Protein AF-A0A960VMN6-F1 (afdb_monomer_lite)

Secondary structure (DSSP, 8-state):
-HHHHHHHHHHHHHHHHHHHHHHHTS-TTSHHHHHHHHTHHHHHHHHHHHTT----GGGHHHHHHHHHHHHHHHHHHHHHHHHHHHH-

Foldseek 3Di:
DVVLLVVLLQVLLQLLLQLLLQLLVDPPPDPSNVCSLVVSVVVSVVSCVVSVPDDDPVSVVSNVCSNVNSSVNNNVVNVVVVVVVVVD

Structure (mmCIF, N/CA/C/O backbone):
data_AF-A0A960VMN6-F1
#
_entry.id   AF-A0A960VMN6-F1
#
loop_
_atom_site.group_PDB
_atom_site.id
_atom_site.type_symbol
_atom_site.label_atom_id
_atom_site.label_alt_id
_atom_site.label_comp_id
_atom_site.label_asym_id
_atom_site.label_entity_id
_atom_site.label_seq_id
_atom_site.pdbx_PDB_ins_code
_atom_site.Cartn_x
_atom_site.Cartn_y
_atom_site.Cartn_z
_atom_site.occupancy
_atom_site.B_iso_or_equiv
_atom_site.auth_seq_id
_atom_site.auth_comp_id
_atom_site.auth_asym_id
_atom_site.auth_atom_id
_atom_site.pdbx_PDB_model_num
ATOM 1 N N . MET A 1 1 ? 6.854 -5.970 -20.832 1.00 80.25 1 MET A N 1
ATOM 2 C CA . MET A 1 1 ? 6.693 -4.748 -20.011 1.00 80.25 1 MET A CA 1
ATOM 3 C C . MET A 1 1 ? 5.253 -4.579 -19.513 1.00 80.25 1 MET A C 1
ATOM 5 O O . MET A 1 1 ? 5.023 -4.790 -18.331 1.00 80.25 1 MET A O 1
ATOM 9 N N . VAL A 1 2 ? 4.272 -4.296 -20.382 1.00 86.94 2 VAL A N 1
ATOM 10 C CA . VAL A 1 2 ? 2.868 -4.031 -19.979 1.00 86.94 2 VAL A CA 1
ATOM 11 C C . VAL A 1 2 ? 2.224 -5.183 -19.196 1.00 86.94 2 VAL A C 1
ATOM 13 O O . VAL A 1 2 ? 1.656 -4.949 -18.136 1.00 86.94 2 VAL A O 1
ATOM 16 N N . LEU A 1 3 ? 2.379 -6.435 -19.646 1.00 89.94 3 LEU A N 1
ATOM 17 C CA . LEU A 1 3 ? 1.826 -7.601 -18.940 1.00 89.94 3 LEU A CA 1
ATOM 18 C C . LEU A 1 3 ? 2.376 -7.745 -17.508 1.00 89.94 3 LEU A C 1
ATOM 20 O O . LEU A 1 3 ? 1.627 -8.045 -16.582 1.00 89.94 3 LEU A O 1
ATOM 24 N N . ARG A 1 4 ? 3.674 -7.461 -17.312 1.00 91.38 4 ARG A N 1
ATOM 25 C CA . ARG A 1 4 ? 4.304 -7.456 -15.981 1.00 91.38 4 ARG A CA 1
ATOM 26 C C . ARG A 1 4 ? 3.713 -6.349 -15.108 1.00 91.38 4 ARG A C 1
ATOM 28 O O . ARG A 1 4 ? 3.390 -6.605 -13.957 1.00 91.38 4 ARG A O 1
ATOM 35 N N . LEU A 1 5 ? 3.514 -5.146 -15.657 1.00 93.25 5 LEU A N 1
ATOM 36 C CA . LEU A 1 5 ? 2.886 -4.040 -14.928 1.00 93.25 5 LEU A CA 1
ATOM 37 C C . LEU A 1 5 ? 1.467 -4.389 -14.476 1.00 93.25 5 LEU A C 1
ATOM 39 O O . LEU A 1 5 ? 1.147 -4.179 -13.312 1.00 93.25 5 LEU A O 1
ATOM 43 N N . VAL A 1 6 ? 0.637 -4.944 -15.363 1.00 94.56 6 VAL A N 1
ATOM 4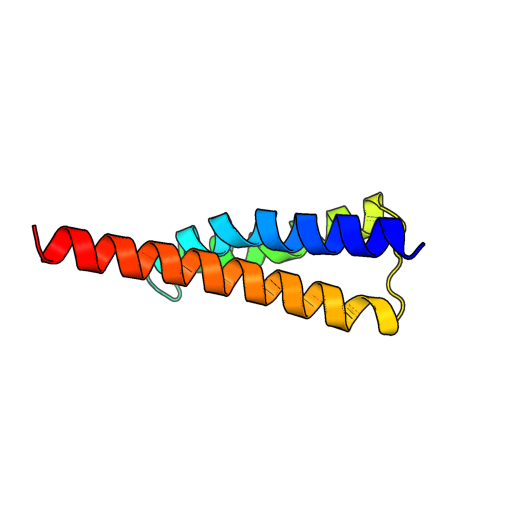4 C CA . VAL A 1 6 ? -0.731 -5.361 -15.013 1.00 94.56 6 VAL A CA 1
ATOM 45 C C . VAL A 1 6 ? -0.701 -6.421 -13.912 1.00 94.56 6 VAL A C 1
ATOM 47 O O . VAL A 1 6 ? -1.408 -6.281 -12.917 1.00 94.56 6 VAL A O 1
ATOM 50 N N . GLY A 1 7 ? 0.167 -7.431 -14.033 1.00 95.31 7 GLY A N 1
ATOM 51 C CA . GLY A 1 7 ? 0.331 -8.462 -13.006 1.00 95.31 7 GLY A CA 1
ATOM 52 C C . GLY A 1 7 ? 0.735 -7.888 -11.644 1.00 95.31 7 GLY A C 1
ATOM 53 O O . GLY A 1 7 ? 0.115 -8.202 -10.631 1.00 95.31 7 GLY A O 1
ATOM 54 N N . VAL A 1 8 ? 1.720 -6.988 -11.613 1.00 94.88 8 VAL A N 1
ATOM 55 C CA . VAL A 1 8 ? 2.189 -6.333 -10.379 1.00 94.88 8 VAL A CA 1
ATOM 56 C C . VAL A 1 8 ? 1.132 -5.381 -9.812 1.00 94.88 8 VAL A C 1
ATOM 58 O O . VAL A 1 8 ? 0.963 -5.304 -8.596 1.00 94.88 8 VAL A O 1
ATOM 61 N N . ALA A 1 9 ? 0.376 -4.679 -10.653 1.00 96.06 9 ALA A N 1
ATOM 62 C CA . ALA A 1 9 ? -0.712 -3.810 -10.217 1.00 96.06 9 ALA A CA 1
ATOM 63 C C . ALA A 1 9 ? -1.845 -4.624 -9.565 1.00 96.06 9 ALA A C 1
ATOM 65 O O . ALA A 1 9 ? -2.269 -4.310 -8.452 1.00 96.06 9 ALA A O 1
ATOM 66 N N . LEU A 1 10 ? -2.265 -5.732 -10.183 1.00 96.88 10 LEU A N 1
ATOM 67 C CA . LEU A 1 10 ? -3.261 -6.641 -9.606 1.00 96.88 10 LEU A CA 1
ATOM 68 C C . LEU A 1 10 ? -2.760 -7.300 -8.315 1.00 96.88 10 LEU A C 1
ATOM 70 O O . LEU A 1 10 ? -3.486 -7.338 -7.323 1.00 96.88 10 LEU A O 1
ATOM 74 N N . ALA A 1 11 ? -1.503 -7.746 -8.275 1.00 96.00 11 ALA A N 1
ATOM 75 C CA . ALA A 1 11 ? -0.897 -8.256 -7.048 1.00 96.00 11 ALA A CA 1
ATOM 76 C C . ALA A 1 11 ? -0.868 -7.181 -5.947 1.00 96.00 11 ALA A C 1
ATOM 78 O O . ALA A 1 11 ? -1.193 -7.463 -4.797 1.00 96.00 11 ALA A O 1
ATOM 79 N N . THR A 1 12 ? -0.569 -5.927 -6.301 1.00 96.75 12 THR A N 1
ATOM 80 C CA . THR A 1 12 ? -0.591 -4.784 -5.373 1.00 96.75 12 THR A CA 1
ATOM 81 C C . THR A 1 12 ? -1.987 -4.570 -4.800 1.00 96.75 12 THR A C 1
ATOM 83 O O . THR A 1 12 ? -2.112 -4.365 -3.593 1.00 96.75 12 THR A O 1
ATOM 86 N N . LEU A 1 13 ? -3.028 -4.652 -5.633 1.00 97.81 13 LEU A N 1
ATOM 87 C CA . LEU A 1 13 ? -4.427 -4.552 -5.214 1.00 97.81 13 LEU A CA 1
ATOM 88 C C . LEU A 1 13 ? -4.781 -5.646 -4.197 1.00 97.81 13 LEU A C 1
ATOM 90 O O . LEU A 1 13 ? -5.307 -5.350 -3.122 1.00 97.81 13 LEU A O 1
ATOM 94 N N . LEU A 1 14 ? -4.458 -6.900 -4.525 1.00 96.94 14 LEU A N 1
ATOM 95 C CA . LEU A 1 14 ? -4.753 -8.060 -3.683 1.00 96.94 14 LEU A CA 1
ATOM 96 C C . LEU A 1 14 ? -4.004 -8.003 -2.355 1.00 96.94 14 LEU A C 1
ATOM 98 O O . LEU A 1 14 ? -4.614 -8.215 -1.312 1.00 96.94 14 LEU A O 1
ATOM 102 N N . ILE A 1 15 ? -2.717 -7.656 -2.379 1.00 95.44 15 ILE A N 1
ATOM 103 C CA . ILE A 1 15 ? -1.886 -7.512 -1.179 1.00 95.44 15 ILE A CA 1
ATOM 104 C C . ILE A 1 15 ? -2.371 -6.347 -0.315 1.00 95.44 15 ILE A C 1
ATOM 106 O O . ILE A 1 15 ? -2.391 -6.468 0.904 1.00 95.44 15 ILE A O 1
ATOM 110 N N . ASN A 1 16 ? -2.803 -5.224 -0.899 1.00 97.19 16 ASN A N 1
ATOM 111 C CA . ASN A 1 16 ? -3.277 -4.080 -0.112 1.00 97.19 16 ASN A CA 1
ATOM 112 C C . ASN A 1 16 ? -4.650 -4.302 0.535 1.00 97.19 16 ASN A C 1
ATOM 114 O O . ASN A 1 16 ? -4.983 -3.605 1.494 1.00 97.19 16 ASN A O 1
ATOM 118 N N . MET A 1 17 ? -5.438 -5.271 0.068 1.00 97.12 17 MET A N 1
ATOM 119 C CA . MET A 1 17 ? -6.732 -5.607 0.665 1.00 97.12 17 MET A CA 1
ATOM 120 C C . MET A 1 17 ? -6.638 -6.054 2.137 1.00 97.12 17 MET A C 1
ATOM 122 O O . MET A 1 17 ? -7.306 -5.437 2.973 1.00 97.12 17 MET A O 1
ATOM 126 N N . PRO A 1 18 ? -5.811 -7.046 2.525 1.00 96.19 18 PRO A N 1
ATOM 127 C CA . PRO A 1 18 ? -5.636 -7.408 3.928 1.00 96.19 18 PRO A CA 1
ATOM 128 C C . PRO A 1 18 ? -5.035 -6.268 4.760 1.00 96.19 18 PRO A C 1
ATOM 130 O O . PRO A 1 18 ? -5.493 -6.058 5.881 1.00 96.19 18 PRO A O 1
ATOM 133 N N . PHE A 1 19 ? -4.100 -5.469 4.227 1.00 96.88 19 PHE A N 1
ATOM 134 C CA . PHE A 1 19 ? -3.585 -4.292 4.948 1.00 96.88 19 PHE A CA 1
ATOM 135 C C . PHE A 1 19 ? -4.678 -3.248 5.202 1.00 96.88 19 PHE A C 1
ATOM 137 O O . PHE A 1 19 ? -4.790 -2.733 6.312 1.00 96.88 19 PHE A O 1
ATOM 144 N N . GLY A 1 20 ? -5.548 -2.989 4.222 1.00 96.31 20 GLY A N 1
ATOM 145 C CA . GLY A 1 20 ? -6.717 -2.125 4.392 1.00 96.31 20 GLY A CA 1
ATOM 146 C C . GLY A 1 20 ? -7.696 -2.642 5.442 1.00 96.31 20 GLY A C 1
ATOM 147 O O . GLY A 1 20 ? -8.175 -1.877 6.281 1.00 96.31 20 GLY A O 1
ATOM 148 N N . TYR A 1 21 ? -7.964 -3.949 5.425 1.00 97.25 21 TYR A N 1
ATOM 149 C CA . TYR A 1 21 ? -8.806 -4.611 6.421 1.00 97.25 21 TYR A CA 1
ATOM 150 C C . TYR A 1 21 ? -8.195 -4.530 7.826 1.00 97.25 21 TYR A C 1
ATOM 152 O O . TYR A 1 21 ? -8.898 -4.281 8.809 1.00 97.25 21 TYR A O 1
ATOM 160 N N . TRP A 1 22 ? -6.885 -4.737 7.944 1.00 97.06 22 TRP A N 1
ATOM 161 C CA . TRP A 1 22 ? -6.173 -4.661 9.214 1.00 97.06 22 TRP A CA 1
ATOM 162 C C . TRP A 1 22 ? -6.160 -3.234 9.762 1.00 97.06 22 TRP A C 1
ATOM 164 O O . TRP A 1 22 ? -6.573 -3.028 10.904 1.00 97.06 22 TRP A O 1
ATOM 174 N N . ARG A 1 23 ? -5.796 -2.252 8.929 1.00 96.31 23 ARG A N 1
ATOM 175 C CA . ARG A 1 23 ? -5.739 -0.822 9.270 1.00 96.31 23 ARG A CA 1
ATOM 176 C C . ARG A 1 23 ? -7.058 -0.293 9.817 1.00 96.31 23 ARG A C 1
ATOM 178 O O . ARG A 1 23 ? -7.061 0.486 10.763 1.00 96.31 23 ARG A O 1
ATOM 185 N N . GLU A 1 24 ? -8.175 -0.700 9.221 1.00 96.88 24 GLU A N 1
ATOM 186 C CA . GLU A 1 24 ? -9.513 -0.291 9.666 1.00 96.88 24 GLU A CA 1
ATOM 187 C C . GLU A 1 24 ? -9.887 -0.878 11.037 1.00 96.88 24 GLU A C 1
ATOM 189 O O . GLU A 1 24 ? -10.792 -0.397 11.709 1.00 96.88 24 GLU A O 1
ATOM 194 N N . GLY A 1 25 ? -9.196 -1.933 11.457 1.00 94.56 25 GLY A N 1
ATOM 195 C CA . GLY A 1 25 ? -9.460 -2.661 12.686 1.00 94.56 25 GLY A CA 1
ATOM 196 C C . GLY A 1 25 ? -8.739 -2.229 13.932 1.00 94.56 25 GLY A C 1
ATOM 197 O O . GLY A 1 25 ? -9.031 -2.744 15.007 1.00 94.56 25 GLY A O 1
ATOM 198 N N . VAL A 1 26 ? -7.741 -1.381 13.765 1.00 96.06 26 VAL A N 1
ATOM 199 C CA . VAL A 1 26 ? -6.848 -0.955 14.830 1.00 96.06 26 VAL A CA 1
ATOM 200 C C . VAL A 1 26 ? -7.080 0.523 15.096 1.00 96.06 26 VAL A C 1
ATOM 202 O O . VAL A 1 26 ? -7.486 1.281 14.213 1.00 96.06 26 VAL A O 1
ATOM 205 N N . ARG A 1 27 ? -6.822 0.958 16.330 1.00 95.00 27 ARG A N 1
ATOM 206 C CA . ARG A 1 27 ? -6.970 2.365 16.710 1.00 95.00 27 ARG A CA 1
ATOM 207 C C . ARG A 1 27 ? -6.062 3.231 15.834 1.00 95.00 27 ARG A C 1
ATOM 209 O O . ARG A 1 27 ? -4.859 2.972 15.765 1.00 95.00 27 ARG A O 1
ATOM 216 N N . LYS A 1 28 ? -6.622 4.260 15.191 1.00 92.50 28 LYS A N 1
ATOM 217 C CA . LYS A 1 28 ? -5.851 5.237 14.402 1.00 92.50 28 LYS A CA 1
ATOM 218 C C . LYS A 1 28 ? -4.700 5.801 15.241 1.00 92.50 28 LYS A C 1
ATOM 220 O O . LYS A 1 28 ? -4.873 6.027 16.435 1.00 92.50 28 LYS A O 1
ATOM 225 N N . PHE A 1 29 ? -3.539 5.984 14.614 1.00 93.50 29 PHE A N 1
ATOM 226 C CA . PHE A 1 29 ? -2.299 6.445 15.258 1.00 93.50 29 PHE A CA 1
ATOM 227 C C . PHE A 1 29 ? -1.728 5.534 16.361 1.00 93.50 29 PHE A C 1
ATOM 229 O O . PHE A 1 29 ? -0.807 5.926 17.068 1.00 93.50 29 PHE A O 1
ATOM 236 N N . SER A 1 30 ? -2.219 4.300 16.506 1.00 95.50 30 SER A N 1
ATOM 237 C CA . SER A 1 30 ? -1.525 3.290 17.313 1.00 95.50 30 SER A CA 1
ATOM 238 C C . SER A 1 30 ? -0.293 2.732 16.582 1.00 95.50 30 SER A C 1
ATOM 240 O O . SER A 1 30 ? -0.242 2.790 15.349 1.00 95.50 30 SER A O 1
ATOM 242 N N . PRO A 1 31 ? 0.661 2.104 17.296 1.00 96.00 31 PRO A N 1
ATOM 243 C CA . PRO A 1 31 ? 1.769 1.391 16.658 1.00 96.00 31 PRO A CA 1
ATOM 244 C C . PRO A 1 31 ? 1.296 0.347 15.636 1.00 96.00 31 PRO A C 1
ATOM 246 O O . PRO A 1 31 ? 1.833 0.264 14.536 1.00 96.00 31 PRO A O 1
ATOM 249 N N . ALA A 1 32 ? 0.221 -0.390 15.937 1.00 95.44 32 ALA A N 1
ATOM 250 C CA . ALA A 1 32 ? -0.363 -1.351 15.000 1.00 95.44 32 ALA A CA 1
ATOM 251 C C . ALA A 1 32 ? -0.936 -0.676 13.741 1.00 95.44 32 ALA A C 1
ATOM 253 O O . ALA A 1 32 ? -0.769 -1.184 12.634 1.00 95.44 32 ALA A O 1
ATOM 254 N N . TRP A 1 33 ? -1.570 0.494 13.888 1.00 96.00 33 TRP A N 1
ATOM 255 C CA . TRP A 1 33 ? -2.026 1.284 12.743 1.00 96.00 33 TRP A CA 1
ATOM 256 C C . TRP A 1 33 ? -0.850 1.748 11.886 1.00 96.00 33 TRP A C 1
ATOM 258 O O . TRP A 1 33 ? -0.889 1.590 10.665 1.00 96.00 33 TRP A O 1
ATOM 268 N N . PHE A 1 34 ? 0.217 2.238 12.521 1.00 95.81 34 PHE A N 1
ATOM 269 C CA . PHE A 1 34 ? 1.434 2.646 11.830 1.00 95.81 34 PHE A CA 1
ATOM 270 C C . PHE A 1 34 ? 2.007 1.492 11.001 1.00 95.81 34 PHE A C 1
ATOM 272 O O . PHE A 1 34 ? 2.206 1.660 9.799 1.00 95.81 34 PHE A O 1
ATOM 279 N N . VAL A 1 35 ? 2.168 0.305 11.593 1.00 95.94 35 VAL A N 1
ATOM 280 C CA . VAL A 1 35 ? 2.663 -0.886 10.883 1.00 95.94 35 VAL A CA 1
ATOM 281 C C . VAL A 1 35 ? 1.720 -1.291 9.750 1.00 95.94 35 VAL A C 1
ATOM 283 O O . VAL A 1 35 ? 2.184 -1.544 8.643 1.00 95.94 35 VAL A O 1
ATOM 286 N N . SER A 1 36 ? 0.403 -1.292 9.967 1.00 94.31 36 SER A N 1
ATOM 287 C CA . SER A 1 36 ? -0.561 -1.689 8.929 1.00 94.31 36 SER A CA 1
ATOM 288 C C . SER A 1 36 ? -0.516 -0.808 7.672 1.00 94.31 36 SER A C 1
ATOM 290 O O . SER A 1 36 ? -0.797 -1.285 6.575 1.00 94.31 36 SER A O 1
ATOM 292 N N . VAL A 1 37 ? -0.139 0.467 7.815 1.00 92.75 37 VAL A N 1
ATOM 293 C CA . VAL A 1 37 ? -0.001 1.413 6.697 1.00 92.75 37 VAL A CA 1
ATOM 294 C C . VAL A 1 37 ? 1.394 1.309 6.084 1.00 92.75 37 VAL A C 1
ATOM 296 O O . VAL A 1 37 ? 1.531 1.228 4.864 1.00 92.75 37 VAL A O 1
ATOM 299 N N . HIS A 1 38 ? 2.429 1.307 6.927 1.00 94.31 38 HIS A N 1
ATOM 300 C CA . HIS A 1 38 ? 3.816 1.417 6.486 1.00 94.31 38 HIS A CA 1
ATOM 301 C C . HIS A 1 38 ? 4.426 0.090 6.071 1.00 94.31 38 HIS A C 1
ATOM 303 O O . HIS A 1 38 ? 5.395 0.133 5.343 1.00 94.31 38 HIS A O 1
ATOM 309 N N . ALA A 1 39 ? 3.901 -1.071 6.465 1.00 94.25 39 ALA A N 1
ATOM 310 C CA . ALA A 1 39 ? 4.403 -2.361 5.980 1.00 94.25 39 ALA A CA 1
ATOM 311 C C . ALA A 1 39 ? 3.976 -2.643 4.528 1.00 94.25 39 ALA A C 1
ATOM 313 O O . ALA A 1 39 ? 4.695 -3.310 3.783 1.00 94.25 39 ALA A O 1
ATOM 314 N N . ALA A 1 40 ? 2.835 -2.093 4.099 1.00 93.88 40 ALA A N 1
ATOM 315 C CA . ALA A 1 40 ? 2.342 -2.248 2.734 1.00 93.88 40 ALA A CA 1
ATOM 316 C C . ALA A 1 40 ? 3.255 -1.555 1.704 1.00 93.88 40 ALA A C 1
ATOM 318 O O . ALA A 1 40 ? 3.480 -2.101 0.623 1.00 93.88 40 ALA A O 1
ATOM 319 N N . VAL A 1 41 ? 3.820 -0.383 2.031 1.00 94.56 41 VAL A N 1
ATOM 320 C CA . VAL A 1 41 ? 4.671 0.387 1.101 1.00 94.56 41 VAL A CA 1
ATOM 321 C C . VAL A 1 41 ? 5.977 -0.356 0.747 1.00 94.56 41 VAL A C 1
ATOM 323 O O . VAL A 1 41 ? 6.179 -0.605 -0.442 1.00 94.56 41 VAL A O 1
ATOM 326 N N . PRO A 1 42 ? 6.841 -0.782 1.697 1.00 95.31 42 PRO A N 1
ATOM 327 C CA . PRO A 1 42 ? 8.057 -1.543 1.421 1.00 95.31 42 PRO A CA 1
ATOM 328 C C . PRO A 1 42 ? 7.779 -2.841 0.678 1.00 95.31 42 PRO A C 1
ATOM 330 O O . PRO A 1 42 ? 8.537 -3.196 -0.219 1.00 95.31 42 PRO A O 1
ATOM 333 N N . LEU A 1 43 ? 6.680 -3.530 1.001 1.00 94.06 43 LEU A N 1
ATOM 334 C CA . LEU A 1 43 ? 6.304 -4.762 0.315 1.00 94.06 43 LEU A CA 1
ATOM 335 C C . LEU A 1 43 ? 6.023 -4.514 -1.173 1.00 94.06 43 LEU A C 1
ATOM 337 O O . LEU A 1 43 ? 6.528 -5.236 -2.033 1.00 94.06 43 LEU A O 1
ATOM 341 N N . VAL A 1 44 ? 5.268 -3.460 -1.490 1.00 93.94 44 VAL A N 1
ATOM 342 C CA . VAL A 1 44 ? 4.978 -3.084 -2.880 1.00 93.94 44 VAL A CA 1
ATOM 343 C C . VAL A 1 44 ? 6.239 -2.590 -3.585 1.00 93.94 44 VAL A C 1
ATOM 345 O O . VAL A 1 44 ? 6.485 -2.988 -4.720 1.00 93.94 44 VAL A O 1
ATOM 348 N N . VAL A 1 45 ? 7.080 -1.792 -2.923 1.00 93.69 45 VAL A N 1
ATOM 349 C CA . VAL A 1 45 ? 8.372 -1.342 -3.472 1.00 93.69 45 VAL A CA 1
ATOM 350 C C . VAL A 1 45 ? 9.281 -2.530 -3.799 1.00 93.69 45 VAL A C 1
ATOM 352 O O . VAL A 1 45 ? 9.829 -2.591 -4.901 1.00 93.69 45 VAL A O 1
ATOM 355 N N . LEU A 1 46 ? 9.386 -3.510 -2.900 1.00 93.62 46 LEU A N 1
ATOM 356 C CA . LEU A 1 46 ? 10.159 -4.732 -3.124 1.00 93.62 46 LEU A CA 1
ATOM 357 C C . LEU A 1 46 ? 9.617 -5.524 -4.319 1.00 93.62 46 LEU A C 1
ATOM 359 O O . LEU A 1 46 ? 10.389 -5.996 -5.153 1.00 93.62 46 LEU A O 1
ATOM 363 N N . MET A 1 47 ? 8.293 -5.636 -4.441 1.00 91.75 47 MET A N 1
ATO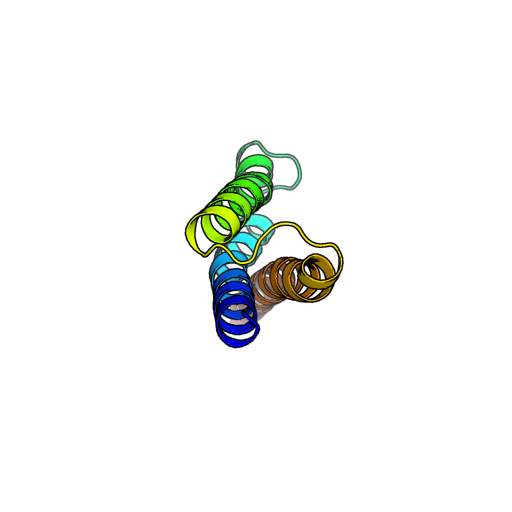M 364 C CA . MET A 1 47 ? 7.653 -6.321 -5.563 1.00 91.75 47 MET A CA 1
ATOM 365 C C . MET A 1 47 ? 7.917 -5.615 -6.898 1.00 91.75 47 MET A C 1
ATOM 367 O O . MET A 1 47 ? 8.202 -6.279 -7.897 1.00 91.75 47 MET A O 1
ATOM 371 N N . ARG A 1 48 ? 7.888 -4.275 -6.918 1.00 93.06 48 ARG A N 1
ATOM 372 C CA . ARG A 1 48 ? 8.256 -3.479 -8.100 1.00 93.06 48 ARG A CA 1
ATOM 373 C C . ARG A 1 48 ? 9.704 -3.723 -8.514 1.00 93.06 48 ARG A C 1
ATOM 375 O O . ARG A 1 48 ? 9.962 -3.880 -9.705 1.00 93.06 48 ARG A O 1
ATOM 382 N N . HIS A 1 49 ? 10.618 -3.770 -7.545 1.00 91.50 49 HIS A N 1
ATOM 383 C CA . HIS A 1 49 ? 12.036 -4.011 -7.795 1.00 91.50 49 HIS A CA 1
ATOM 384 C C . HIS A 1 49 ? 12.273 -5.418 -8.365 1.00 91.50 49 HIS A C 1
ATOM 386 O O . HIS A 1 49 ? 12.886 -5.552 -9.418 1.00 91.50 49 HIS A O 1
ATOM 392 N N . LYS A 1 50 ? 11.694 -6.455 -7.743 1.00 91.31 50 LYS A N 1
ATOM 393 C CA . LYS A 1 50 ? 11.829 -7.853 -8.194 1.00 91.31 50 LYS A CA 1
ATOM 394 C C . LYS A 1 50 ? 11.193 -8.147 -9.553 1.00 91.31 50 LYS A C 1
ATOM 396 O O . LYS A 1 50 ? 11.612 -9.076 -10.228 1.00 91.31 50 LYS A O 1
ATOM 401 N N . SER A 1 51 ? 10.166 -7.394 -9.940 1.00 87.88 51 SER A N 1
ATOM 402 C CA . SER A 1 51 ? 9.432 -7.630 -11.192 1.00 87.88 51 SER A CA 1
ATOM 403 C C . SER A 1 51 ? 9.979 -6.834 -12.380 1.00 87.88 51 SER A C 1
ATOM 405 O O . SER A 1 51 ? 9.423 -6.923 -13.477 1.00 87.88 51 SER A O 1
ATOM 407 N N . GLU A 1 52 ? 11.021 -6.023 -12.160 1.00 86.94 52 GLU A N 1
ATOM 408 C CA . GLU A 1 52 ? 11.700 -5.213 -13.183 1.00 86.94 52 GLU A CA 1
ATOM 409 C C . GLU A 1 52 ? 10.759 -4.303 -13.997 1.00 86.94 52 GLU A C 1
ATOM 411 O O . GLU A 1 52 ? 11.061 -3.913 -15.122 1.00 86.94 52 GLU A O 1
ATOM 416 N N . ILE A 1 53 ? 9.598 -3.930 -13.443 1.00 86.44 53 ILE A N 1
ATOM 417 C CA . ILE A 1 53 ? 8.679 -2.979 -14.098 1.00 86.44 53 ILE A CA 1
ATOM 418 C C . ILE A 1 53 ? 9.207 -1.536 -14.049 1.00 86.44 53 ILE A C 1
ATOM 420 O O . ILE A 1 53 ? 8.651 -0.643 -14.684 1.00 86.44 53 ILE A O 1
ATOM 424 N N . GLY A 1 54 ? 10.298 -1.318 -13.309 1.00 79.50 54 GLY A N 1
ATOM 425 C CA . GLY A 1 54 ? 10.987 -0.045 -13.182 1.00 79.50 54 GLY A CA 1
ATOM 426 C C . GLY A 1 54 ? 10.239 1.001 -12.350 1.00 79.50 54 GLY A C 1
ATOM 427 O O . GLY A 1 54 ? 9.166 0.779 -11.774 1.00 79.50 54 GLY A O 1
ATOM 428 N N . PHE A 1 55 ? 10.848 2.183 -12.294 1.00 88.25 55 PHE A N 1
ATOM 429 C CA . PHE A 1 55 ? 10.342 3.371 -11.600 1.00 88.25 55 PHE A CA 1
ATOM 430 C C . PHE A 1 55 ? 10.040 4.512 -12.579 1.00 88.25 55 PHE A C 1
ATOM 432 O O . PHE A 1 55 ? 10.118 5.685 -12.229 1.00 88.25 55 PHE A O 1
ATOM 439 N N . ALA A 1 56 ? 9.685 4.170 -13.820 1.00 90.25 56 ALA A N 1
ATOM 440 C CA . ALA A 1 56 ? 9.281 5.153 -14.814 1.00 90.25 56 ALA A CA 1
ATOM 441 C C . ALA A 1 56 ? 7.948 5.812 -14.420 1.00 90.25 56 ALA A C 1
ATOM 443 O O . ALA A 1 56 ? 7.042 5.139 -13.919 1.00 90.25 56 ALA A O 1
ATOM 444 N N . TRP A 1 57 ? 7.807 7.111 -14.692 1.00 92.44 57 TRP A N 1
ATOM 445 C CA . TRP A 1 57 ? 6.655 7.923 -14.278 1.00 92.44 57 TRP A CA 1
ATOM 446 C C . TRP A 1 57 ? 5.295 7.323 -14.656 1.00 92.44 57 TRP A C 1
ATOM 448 O O . TRP A 1 57 ? 4.381 7.283 -13.836 1.00 92.44 57 TRP A O 1
ATOM 458 N N . TRP A 1 58 ? 5.188 6.758 -15.857 1.00 91.94 58 TRP A N 1
ATOM 459 C CA . TRP A 1 58 ? 3.950 6.169 -16.378 1.00 91.94 58 TRP A CA 1
ATOM 460 C C . TRP A 1 58 ? 3.492 4.899 -15.634 1.00 91.94 58 TRP A C 1
ATOM 462 O O . TRP A 1 58 ? 2.330 4.513 -15.729 1.00 91.94 58 TRP A O 1
ATOM 472 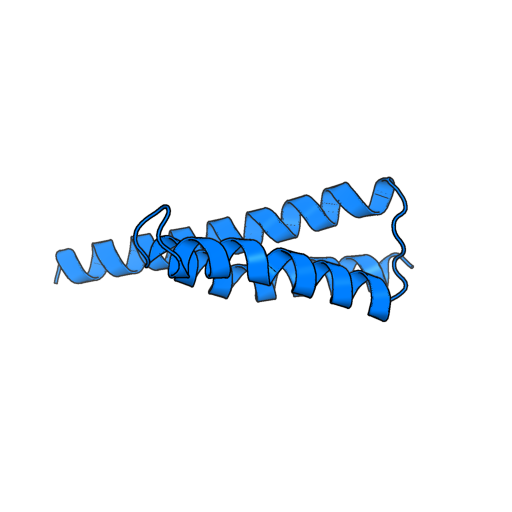N N . THR A 1 59 ? 4.369 4.257 -14.855 1.00 93.50 59 THR A N 1
ATOM 473 C CA . THR A 1 59 ? 4.025 3.066 -14.055 1.00 93.50 59 THR A CA 1
ATOM 474 C C . THR A 1 59 ? 3.385 3.417 -12.711 1.00 93.50 59 THR A C 1
ATOM 476 O O . THR A 1 59 ? 2.722 2.574 -12.110 1.00 93.50 59 THR A O 1
ATOM 479 N N . TYR A 1 60 ? 3.562 4.646 -12.213 1.00 94.06 60 TYR A N 1
ATOM 480 C CA . TYR A 1 60 ? 3.032 5.043 -10.908 1.00 94.06 60 TYR A CA 1
ATOM 481 C C . TYR A 1 60 ? 1.509 5.166 -10.871 1.00 94.06 60 TYR A C 1
ATOM 483 O O . TYR A 1 60 ? 0.946 4.624 -9.924 1.00 94.06 60 TYR A O 1
ATOM 491 N N . PRO A 1 61 ? 0.815 5.794 -11.843 1.00 95.88 61 PRO A N 1
ATOM 492 C CA . PRO A 1 61 ? -0.640 5.918 -11.789 1.00 95.88 61 PRO A CA 1
ATOM 493 C C . PRO A 1 61 ? -1.383 4.586 -11.570 1.00 95.88 61 PRO A C 1
ATOM 495 O O . PRO A 1 61 ? -2.149 4.509 -10.606 1.00 95.88 61 PRO A O 1
ATOM 498 N N . PRO A 1 62 ? -1.138 3.504 -12.344 1.00 95.19 62 PRO A N 1
ATOM 499 C CA . PRO A 1 62 ? -1.824 2.232 -12.104 1.00 95.19 62 PRO A CA 1
ATOM 500 C C . PRO A 1 62 ? -1.431 1.589 -10.767 1.00 95.19 62 PRO A C 1
ATOM 502 O O . PRO A 1 62 ? -2.278 1.001 -10.094 1.00 95.19 62 PRO A O 1
ATOM 505 N N . MET A 1 63 ? -0.172 1.734 -10.343 1.00 96.12 63 MET A N 1
ATOM 506 C CA . MET A 1 63 ? 0.308 1.206 -9.061 1.00 96.12 63 MET A CA 1
ATOM 507 C C . MET A 1 63 ? -0.330 1.920 -7.868 1.00 96.12 63 MET A C 1
ATOM 509 O O . MET A 1 63 ? -0.780 1.264 -6.934 1.00 96.12 63 MET A O 1
ATOM 513 N N . ILE A 1 64 ? -0.398 3.251 -7.908 1.00 96.31 64 ILE A N 1
ATOM 514 C CA . ILE A 1 64 ? -1.031 4.098 -6.891 1.00 96.31 64 ILE A CA 1
ATOM 515 C C . ILE A 1 64 ? -2.519 3.759 -6.797 1.00 96.31 64 ILE A C 1
ATOM 517 O O . ILE A 1 64 ? -3.027 3.525 -5.699 1.00 96.31 64 ILE A O 1
ATOM 521 N N . LEU A 1 65 ? -3.202 3.661 -7.941 1.00 97.81 65 LEU A N 1
ATOM 522 C CA . LEU A 1 65 ? -4.620 3.315 -7.988 1.00 97.81 65 LEU A CA 1
ATOM 523 C C . LEU A 1 65 ? -4.886 1.945 -7.352 1.00 97.81 65 LEU A C 1
ATOM 525 O 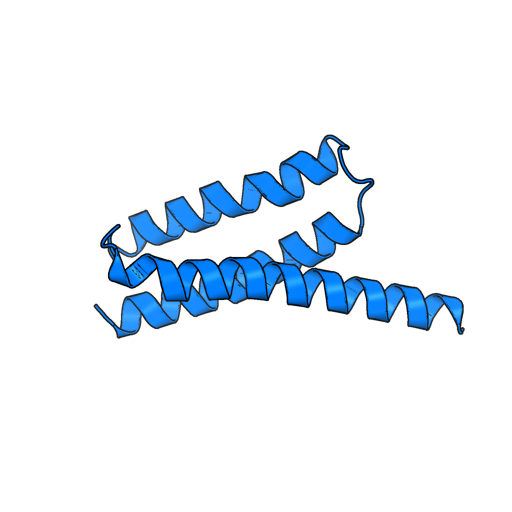O . LEU A 1 65 ? -5.778 1.821 -6.516 1.00 97.81 65 LEU A O 1
ATOM 529 N N . CYS A 1 66 ? -4.089 0.930 -7.689 1.00 97.62 66 CYS A N 1
ATOM 530 C CA . CYS A 1 66 ? -4.241 -0.407 -7.116 1.00 97.62 66 CYS A CA 1
ATOM 531 C C . CYS A 1 66 ? -3.857 -0.458 -5.632 1.00 97.62 66 CYS A C 1
ATOM 533 O O . CYS A 1 66 ? -4.516 -1.141 -4.850 1.00 97.62 66 CYS A O 1
ATOM 535 N N . TYR A 1 67 ? -2.836 0.292 -5.217 1.00 97.44 67 TYR A N 1
ATOM 536 C CA . TYR A 1 67 ? -2.427 0.396 -3.818 1.00 97.44 67 TYR A CA 1
ATOM 537 C C . TYR A 1 67 ? -3.565 0.935 -2.946 1.00 97.44 67 TYR A C 1
ATOM 539 O O . TYR A 1 67 ? -4.031 0.264 -2.019 1.00 97.44 67 TYR A O 1
ATOM 547 N N . PHE A 1 68 ? -4.068 2.126 -3.278 1.00 97.12 68 PHE A N 1
ATOM 548 C CA . PHE A 1 68 ? -5.150 2.753 -2.522 1.00 97.12 68 PHE A CA 1
ATOM 549 C C . PHE A 1 68 ? -6.480 2.023 -2.709 1.00 97.12 68 PHE A C 1
ATOM 551 O O . PHE A 1 68 ? -7.231 1.880 -1.744 1.00 97.12 68 PHE A O 1
ATOM 558 N N . GLY A 1 69 ? -6.748 1.499 -3.907 1.00 97.94 69 GLY A N 1
ATOM 559 C CA . GLY A 1 69 ? -7.923 0.682 -4.197 1.00 97.94 69 GLY A CA 1
ATOM 560 C C . GLY A 1 69 ? -7.992 -0.555 -3.305 1.00 97.94 69 GLY A C 1
ATOM 561 O O . GLY A 1 69 ? -9.025 -0.804 -2.683 1.00 97.94 69 GLY A O 1
ATOM 562 N N . GLY A 1 70 ? -6.880 -1.277 -3.147 1.00 97.19 70 GLY A N 1
ATOM 563 C CA . GLY A 1 70 ? -6.809 -2.452 -2.281 1.00 97.19 70 GLY A CA 1
ATOM 564 C C . GLY A 1 70 ? -7.093 -2.078 -0.830 1.00 97.19 70 GLY A C 1
ATOM 565 O O . GLY A 1 70 ? -7.975 -2.662 -0.196 1.00 97.19 70 GLY A O 1
ATOM 566 N N . GLN A 1 71 ? -6.438 -1.026 -0.326 1.00 96.56 71 GLN A N 1
ATOM 567 C CA . GLN A 1 71 ? -6.669 -0.564 1.043 1.00 96.56 71 GLN A CA 1
ATOM 568 C C . GLN A 1 71 ? -8.113 -0.113 1.287 1.00 96.56 71 GLN A C 1
ATOM 570 O O . GLN A 1 71 ? -8.680 -0.375 2.352 1.00 96.56 71 GLN A O 1
ATOM 575 N N . PHE A 1 72 ? -8.714 0.572 0.316 1.00 97.69 72 PHE A N 1
ATOM 576 C CA . PHE A 1 72 ? -10.095 1.027 0.396 1.00 97.69 72 PHE A CA 1
ATOM 577 C C . PHE A 1 72 ? -11.074 -0.148 0.431 1.00 97.69 72 PHE A C 1
ATOM 579 O O . PHE A 1 72 ? -11.953 -0.184 1.298 1.00 97.69 72 PHE A O 1
ATOM 586 N N . ILE A 1 73 ? -10.902 -1.127 -0.464 1.00 97.88 73 ILE A N 1
ATOM 587 C CA . ILE A 1 73 ? -11.742 -2.329 -0.526 1.00 97.88 73 ILE A CA 1
ATOM 588 C C . ILE A 1 73 ? -11.639 -3.109 0.788 1.00 97.88 73 ILE A C 1
ATOM 590 O O . ILE A 1 73 ? -12.666 -3.421 1.392 1.00 97.88 73 ILE A O 1
ATOM 594 N N . GLY A 1 74 ? -10.423 -3.349 1.284 1.00 96.94 74 GLY A N 1
ATOM 595 C CA . GLY A 1 74 ? -10.194 -4.033 2.559 1.00 96.94 74 GLY A CA 1
ATOM 596 C C . GLY A 1 74 ? -10.896 -3.358 3.737 1.00 96.94 74 GLY A C 1
ATOM 597 O O . GLY A 1 74 ? -11.614 -4.003 4.507 1.00 96.94 74 GLY A O 1
ATOM 598 N N . ALA A 1 75 ? -10.764 -2.035 3.835 1.00 97.00 75 ALA A N 1
ATOM 599 C CA . ALA A 1 75 ? -11.433 -1.250 4.867 1.00 97.00 75 ALA A CA 1
ATOM 600 C C . ALA A 1 75 ? -12.966 -1.303 4.726 1.00 97.00 75 ALA A C 1
ATOM 602 O O . ALA A 1 75 ? -13.689 -1.461 5.712 1.00 97.00 75 ALA A O 1
ATOM 603 N N . ARG A 1 76 ? -13.490 -1.233 3.494 1.00 97.12 76 ARG A N 1
ATOM 604 C CA . ARG A 1 76 ? -14.932 -1.336 3.222 1.00 97.12 76 ARG A CA 1
ATOM 605 C C . ARG A 1 76 ? -15.490 -2.696 3.632 1.00 97.12 76 ARG A C 1
ATOM 607 O O . ARG A 1 76 ? -16.571 -2.719 4.219 1.00 97.12 76 ARG A O 1
ATOM 614 N N . ILE A 1 77 ? -14.782 -3.792 3.352 1.00 97.06 77 ILE A N 1
ATOM 615 C CA . ILE A 1 77 ? -15.177 -5.151 3.760 1.00 97.06 77 ILE A CA 1
ATOM 616 C C . ILE A 1 77 ? -15.294 -5.228 5.282 1.00 97.06 77 ILE A C 1
ATOM 618 O O . ILE A 1 77 ? -16.307 -5.705 5.795 1.00 97.06 77 ILE A O 1
ATOM 622 N N . ARG A 1 78 ? -14.308 -4.700 6.016 1.00 95.88 78 ARG A N 1
ATOM 623 C CA . ARG A 1 78 ? -14.355 -4.697 7.482 1.00 95.88 78 ARG A CA 1
ATOM 624 C C . ARG A 1 78 ? -15.534 -3.904 8.031 1.00 95.88 78 ARG A C 1
ATOM 626 O O . ARG A 1 78 ? -16.250 -4.417 8.885 1.00 95.88 78 ARG A O 1
ATOM 633 N N . ARG A 1 79 ? -15.778 -2.697 7.508 1.00 95.75 79 ARG A N 1
ATOM 634 C CA . ARG A 1 79 ? -16.936 -1.880 7.909 1.00 95.75 79 ARG A CA 1
ATOM 635 C C . ARG A 1 79 ? -18.267 -2.593 7.655 1.00 95.75 79 ARG A C 1
ATOM 637 O O . ARG A 1 79 ? -19.149 -2.525 8.499 1.00 95.75 79 ARG A O 1
ATOM 644 N N . ARG A 1 80 ? -18.410 -3.302 6.523 1.00 95.31 80 ARG A N 1
ATOM 645 C CA . ARG A 1 80 ? -19.614 -4.112 6.232 1.00 95.31 80 ARG A CA 1
ATOM 646 C C . ARG A 1 80 ? -19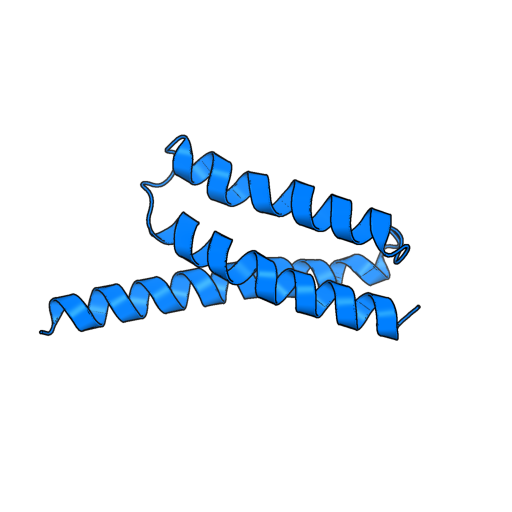.812 -5.216 7.261 1.00 95.31 80 ARG A C 1
ATOM 648 O O . ARG A 1 80 ? -20.921 -5.382 7.746 1.00 95.31 80 ARG A O 1
ATOM 655 N N . ARG A 1 81 ? -18.743 -5.943 7.596 1.00 94.69 81 ARG A N 1
ATOM 656 C CA . ARG A 1 81 ? -18.791 -7.015 8.601 1.00 94.69 81 ARG A CA 1
ATOM 657 C C . ARG A 1 81 ? -19.149 -6.487 9.987 1.00 94.69 81 ARG A C 1
ATOM 659 O O . ARG A 1 81 ? -20.001 -7.063 10.643 1.00 94.69 81 ARG A O 1
ATOM 666 N N . ALA A 1 82 ? -18.547 -5.373 10.400 1.00 93.12 82 ALA A N 1
ATOM 667 C CA . ALA A 1 82 ? -18.869 -4.742 11.677 1.00 93.12 82 ALA A CA 1
ATOM 668 C C . ALA A 1 82 ? -20.345 -4.311 11.753 1.00 93.12 82 ALA A C 1
ATOM 670 O O . ALA A 1 82 ? -20.989 -4.544 12.766 1.00 93.12 82 ALA A O 1
ATOM 671 N N . ALA A 1 83 ? -20.889 -3.740 10.671 1.00 93.12 83 ALA A N 1
ATOM 672 C CA . ALA A 1 83 ? -22.300 -3.364 10.601 1.00 93.12 83 ALA A CA 1
ATOM 673 C C . ALA A 1 83 ? -23.244 -4.580 10.632 1.00 93.12 83 ALA A C 1
ATOM 675 O O . AL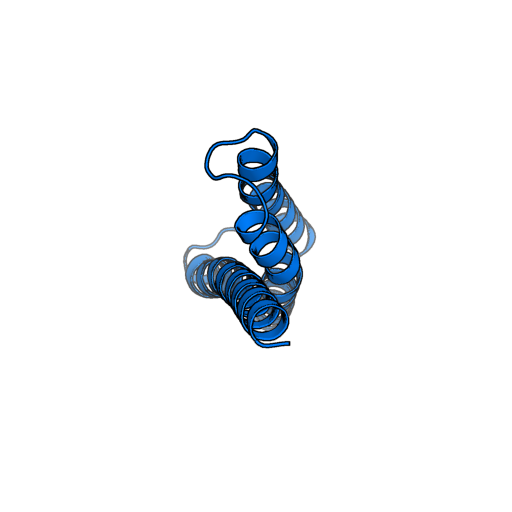A A 1 83 ? -24.253 -4.537 11.322 1.00 93.12 83 ALA A O 1
ATOM 676 N N . ALA A 1 84 ? -22.911 -5.663 9.921 1.00 93.31 84 ALA A N 1
ATOM 677 C CA . ALA A 1 84 ? -23.711 -6.889 9.926 1.00 93.31 84 ALA A CA 1
ATOM 678 C C . ALA A 1 84 ? -23.764 -7.539 11.319 1.00 93.31 84 ALA A C 1
ATOM 680 O O . ALA A 1 84 ? -24.839 -7.905 11.773 1.00 93.31 84 ALA A O 1
ATOM 681 N N . ASN A 1 85 ? -22.627 -7.605 12.019 1.00 91.50 85 ASN A N 1
ATOM 682 C CA . ASN A 1 85 ? -22.548 -8.162 13.374 1.00 91.50 85 ASN A CA 1
ATOM 683 C C . ASN A 1 85 ? -23.280 -7.320 14.432 1.00 91.50 85 ASN A C 1
ATOM 685 O O . ASN A 1 85 ? -23.581 -7.825 15.501 1.00 91.50 85 ASN A O 1
ATOM 689 N N . ALA A 1 86 ? -23.500 -6.027 14.179 1.00 88.81 86 ALA A N 1
ATOM 690 C CA . ALA A 1 86 ? -24.263 -5.164 15.081 1.00 88.81 86 ALA A CA 1
ATOM 691 C C . ALA A 1 86 ? -25.784 -5.288 14.875 1.00 88.81 86 ALA A C 1
ATOM 693 O O . ALA A 1 86 ? -26.547 -4.812 15.709 1.00 88.81 86 ALA A O 1
ATOM 694 N N . ALA A 1 87 ? -26.213 -5.866 13.749 1.00 84.75 87 ALA A N 1
ATOM 695 C CA . ALA A 1 87 ? -27.618 -6.070 13.401 1.00 84.75 87 ALA A CA 1
ATOM 696 C C . ALA A 1 87 ? -28.130 -7.489 13.727 1.00 84.75 87 ALA A C 1
ATOM 698 O O . ALA A 1 87 ? -29.331 -7.727 13.614 1.00 84.75 87 ALA A O 1
ATOM 699 N N . SER A 1 88 ? -27.226 -8.413 14.075 1.00 73.19 88 SER A N 1
ATOM 700 C CA . SER A 1 88 ? -27.509 -9.766 14.580 1.00 73.19 88 SER A CA 1
ATOM 701 C C . SER A 1 88 ? -27.591 -9.779 16.097 1.00 73.19 88 SER A C 1
ATOM 703 O O . SER A 1 88 ? -28.508 -10.440 16.623 1.00 73.19 88 SER A O 1
#

Sequence (88 aa):
MVLRLVGVALATLLINMPFGYWREGVRKFSPAWFVSVHAAVPLVVLMRHKSEIGFAWWTYPPMILCYFGGQFIGARIRRRRAAANAAS

pLDDT: mean 93.88, std 4.22, range [73.19, 97.94]

Radius of gyration: 14.61 Å; chains: 1; bounding box: 40×18×37 Å